Protein AF-A0A7W1JH16-F1 (afdb_monomer_lite)

Structure (mmCIF, N/CA/C/O backbone):
data_AF-A0A7W1JH16-F1
#
_entry.id   AF-A0A7W1JH16-F1
#
loop_
_atom_site.group_PDB
_atom_site.id
_atom_site.type_symbol
_atom_site.label_atom_id
_atom_site.label_alt_id
_atom_site.label_comp_id
_atom_site.label_asym_id
_atom_site.label_entity_id
_atom_site.label_seq_id
_atom_site.pdbx_PDB_ins_code
_atom_site.Cartn_x
_atom_site.Cartn_y
_atom_site.Cartn_z
_atom_site.occupancy
_atom_site.B_iso_or_equiv
_atom_site.auth_seq_id
_atom_site.auth_comp_id
_atom_site.auth_asym_id
_atom_site.auth_atom_id
_atom_site.pdbx_PDB_model_num
ATOM 1 N N . MET A 1 1 ? -30.227 -14.557 32.587 1.00 62.09 1 MET A N 1
ATOM 2 C CA . MET A 1 1 ? -30.599 -13.240 32.017 1.00 62.09 1 MET A CA 1
ATOM 3 C C . MET A 1 1 ? -29.410 -12.307 32.165 1.00 62.09 1 MET A C 1
ATOM 5 O O . MET A 1 1 ? -28.750 -12.377 33.193 1.00 62.09 1 MET A O 1
ATOM 9 N N . ALA A 1 2 ? -29.096 -11.495 31.152 1.00 71.25 2 ALA A N 1
ATOM 10 C CA . ALA A 1 2 ? -27.999 -10.533 31.260 1.00 71.25 2 ALA A CA 1
ATOM 11 C C . ALA A 1 2 ? -28.325 -9.501 32.344 1.00 71.25 2 ALA A C 1
ATOM 13 O O . ALA A 1 2 ? -29.412 -8.922 32.348 1.00 71.25 2 ALA A O 1
ATOM 14 N N . THR A 1 3 ? -27.398 -9.285 33.271 1.00 91.56 3 THR A N 1
ATOM 15 C CA . THR A 1 3 ? -27.604 -8.331 34.361 1.00 91.56 3 THR A CA 1
ATOM 16 C C . THR A 1 3 ? -27.303 -6.902 33.895 1.00 91.56 3 THR A C 1
ATOM 18 O O . THR A 1 3 ? -26.535 -6.674 32.957 1.00 91.56 3 THR A O 1
ATOM 21 N N . LEU A 1 4 ? -27.846 -5.895 34.589 1.00 92.69 4 LEU A N 1
ATOM 22 C CA . LEU A 1 4 ? -27.470 -4.485 34.378 1.00 92.69 4 LEU A CA 1
ATOM 23 C C . LEU A 1 4 ? -25.955 -4.246 34.537 1.00 92.69 4 LEU A C 1
ATOM 25 O O . LEU A 1 4 ? -25.401 -3.315 33.945 1.00 92.69 4 LEU A O 1
ATOM 29 N N . GLN A 1 5 ? -25.278 -5.079 35.332 1.00 92.94 5 GLN A N 1
ATOM 30 C CA . GLN A 1 5 ? -23.828 -5.053 35.493 1.00 92.94 5 GLN A CA 1
ATOM 31 C C . GLN A 1 5 ? -23.111 -5.540 34.226 1.00 92.94 5 GLN A C 1
ATOM 33 O O . GLN A 1 5 ? -22.147 -4.901 33.796 1.00 92.94 5 GLN A O 1
ATOM 38 N N . ASP A 1 6 ? -23.603 -6.607 33.588 1.00 94.44 6 ASP A N 1
ATOM 39 C CA . ASP A 1 6 ? -23.045 -7.130 32.335 1.00 94.44 6 ASP A CA 1
ATOM 40 C C . ASP A 1 6 ? -23.148 -6.110 31.200 1.00 94.44 6 ASP A C 1
ATOM 42 O O . ASP A 1 6 ? -22.176 -5.887 30.472 1.00 94.44 6 ASP A O 1
ATOM 46 N N . ILE A 1 7 ? -24.293 -5.427 31.091 1.00 94.75 7 ILE A N 1
ATOM 47 C CA . ILE A 1 7 ? -24.503 -4.365 30.096 1.00 94.75 7 ILE A CA 1
ATOM 48 C C . ILE A 1 7 ? -23.510 -3.219 30.331 1.00 94.75 7 ILE A C 1
ATOM 50 O O . ILE A 1 7 ? -22.796 -2.817 29.409 1.00 94.75 7 ILE A O 1
ATOM 54 N N . ARG A 1 8 ? -23.372 -2.741 31.577 1.00 94.69 8 ARG A N 1
ATOM 55 C CA . ARG A 1 8 ? -22.389 -1.697 31.928 1.00 94.69 8 ARG A CA 1
ATOM 56 C C . ARG A 1 8 ? -20.944 -2.128 31.667 1.00 94.69 8 ARG A C 1
ATOM 58 O O . ARG A 1 8 ? -20.122 -1.305 31.257 1.00 94.69 8 ARG A O 1
ATOM 65 N N . ARG A 1 9 ? -20.603 -3.401 31.886 1.00 96.12 9 ARG A N 1
ATOM 66 C CA . ARG A 1 9 ? -19.274 -3.947 31.563 1.00 96.12 9 ARG A CA 1
ATOM 67 C C . ARG A 1 9 ? -19.027 -3.934 30.055 1.00 96.12 9 ARG A C 1
ATOM 69 O O . ARG A 1 9 ? -17.969 -3.476 29.626 1.00 96.12 9 ARG A O 1
ATOM 76 N N . ARG A 1 10 ? -20.005 -4.365 29.253 1.00 96.44 10 ARG A N 1
ATOM 77 C CA . ARG A 1 10 ? -19.891 -4.393 27.788 1.00 96.44 10 ARG A CA 1
ATOM 78 C C . ARG A 1 10 ? -19.770 -2.992 27.189 1.00 96.44 10 ARG A C 1
ATOM 80 O O . ARG A 1 10 ? -18.916 -2.792 26.334 1.00 96.44 10 ARG A O 1
ATOM 87 N N . ILE A 1 11 ? -20.533 -2.015 27.686 1.00 96.44 11 ILE A N 1
ATOM 88 C CA . ILE A 1 11 ? -20.414 -0.610 27.257 1.00 96.44 11 ILE A CA 1
ATOM 89 C C . ILE A 1 11 ? -18.990 -0.093 27.485 1.00 96.44 11 ILE A C 1
ATOM 91 O O . ILE A 1 11 ? -18.385 0.461 26.569 1.00 96.44 11 ILE A O 1
ATOM 95 N N . ARG A 1 12 ? -18.418 -0.324 28.675 1.00 97.00 12 ARG A N 1
ATOM 96 C CA . ARG A 1 12 ? -17.034 0.081 28.973 1.00 97.00 12 ARG A CA 1
ATOM 97 C C . ARG A 1 12 ? -16.015 -0.625 28.078 1.00 97.00 12 ARG A C 1
ATOM 99 O O . ARG A 1 12 ? -15.100 0.026 27.584 1.00 97.00 12 ARG A O 1
ATOM 106 N N . SER A 1 13 ? -16.192 -1.922 27.831 1.00 97.94 13 SER A N 1
ATOM 107 C CA . SER A 1 13 ? -15.326 -2.690 26.929 1.00 97.94 13 SER A CA 1
ATOM 108 C C . SER A 1 13 ? -15.347 -2.124 25.504 1.00 97.94 13 SER A C 1
ATOM 110 O O . SER A 1 13 ? -14.291 -1.780 24.982 1.00 97.94 13 SER A O 1
ATOM 112 N N . VAL A 1 14 ? -16.530 -1.913 24.918 1.00 98.12 14 VAL A N 1
ATOM 113 C CA . VAL A 1 14 ? -16.670 -1.356 23.560 1.00 98.12 14 VAL A CA 1
ATOM 114 C C . VAL A 1 14 ? -16.142 0.078 23.481 1.00 98.12 14 VAL A C 1
ATOM 116 O O . VAL A 1 14 ? -15.485 0.435 22.505 1.00 98.12 14 VAL A O 1
ATOM 119 N N . ALA A 1 15 ? -16.374 0.902 24.508 1.00 97.81 15 ALA A N 1
ATOM 120 C CA . ALA A 1 15 ? -15.829 2.256 24.566 1.00 97.81 15 ALA A CA 1
ATOM 121 C C . ALA A 1 15 ? -14.290 2.258 24.576 1.00 97.81 15 ALA A C 1
ATOM 123 O O . ALA A 1 15 ? -13.675 3.090 23.909 1.00 97.81 15 ALA A O 1
ATOM 124 N N . ASN A 1 16 ? -13.666 1.310 25.279 1.00 97.94 16 ASN A N 1
ATOM 125 C CA . ASN A 1 16 ? -12.213 1.148 25.273 1.00 97.94 16 ASN A CA 1
ATOM 126 C C . ASN A 1 16 ? -11.708 0.655 23.914 1.00 97.94 16 ASN A C 1
ATOM 128 O O . ASN A 1 16 ? -10.782 1.252 23.368 1.00 97.94 16 ASN A O 1
ATOM 132 N N . THR A 1 17 ? -12.353 -0.354 23.320 1.00 97.75 17 THR A N 1
ATOM 133 C CA . THR A 1 17 ? -12.012 -0.827 21.970 1.00 97.75 17 THR A CA 1
ATOM 134 C C . THR A 1 17 ? -12.106 0.303 20.945 1.00 97.75 17 THR A C 1
ATOM 136 O O . THR A 1 17 ? -11.184 0.468 20.155 1.00 97.75 17 THR A O 1
ATOM 139 N N . ARG A 1 18 ? -13.147 1.149 21.009 1.00 97.94 18 ARG A N 1
ATOM 140 C CA . ARG A 1 18 ? -13.300 2.325 20.133 1.00 97.94 18 ARG A CA 1
ATOM 141 C C . ARG A 1 18 ? -12.129 3.304 20.259 1.00 97.94 18 ARG A C 1
ATOM 143 O O . ARG A 1 18 ? -11.683 3.848 19.255 1.00 97.94 18 ARG A O 1
ATOM 150 N N . LYS A 1 19 ? -11.630 3.551 21.474 1.00 97.81 19 LYS A N 1
ATOM 151 C CA . LYS A 1 19 ? -10.462 4.427 21.682 1.00 97.81 19 LYS A CA 1
ATOM 152 C C . LYS A 1 19 ? -9.197 3.825 21.064 1.00 97.81 19 LYS A C 1
ATOM 154 O O . LYS A 1 19 ? -8.448 4.547 20.412 1.00 97.81 19 LYS A O 1
ATOM 159 N N . ILE A 1 20 ? -8.991 2.515 21.229 1.00 96.38 20 ILE A N 1
ATOM 160 C CA . ILE A 1 20 ? -7.840 1.796 20.665 1.00 96.38 20 ILE A CA 1
ATOM 161 C C . ILE A 1 20 ? -7.879 1.848 19.137 1.00 96.38 20 ILE A C 1
ATOM 163 O O . ILE A 1 20 ? -6.902 2.264 18.518 1.00 96.38 20 ILE A O 1
ATOM 167 N N . THR A 1 21 ? -9.011 1.502 18.518 1.00 96.88 21 THR A N 1
ATOM 168 C CA . THR A 1 21 ? -9.126 1.517 17.054 1.00 96.88 21 THR A CA 1
ATOM 169 C C . THR A 1 21 ? -9.022 2.928 16.488 1.00 96.88 21 THR A C 1
ATOM 171 O O . THR A 1 21 ? -8.395 3.106 15.446 1.00 96.88 21 THR A O 1
ATOM 174 N N . LYS A 1 22 ? -9.519 3.954 17.196 1.00 97.25 22 LYS A N 1
ATOM 175 C CA . LYS A 1 22 ? -9.327 5.347 16.769 1.00 97.25 22 LYS A CA 1
ATOM 176 C C . LYS A 1 22 ? -7.856 5.761 16.788 1.00 97.25 22 LYS A C 1
ATOM 178 O O . LYS A 1 22 ? -7.394 6.433 15.871 1.00 97.25 22 LYS A O 1
ATOM 183 N N . ALA A 1 23 ? -7.102 5.341 17.803 1.00 96.50 23 ALA A N 1
ATOM 184 C CA . ALA A 1 23 ? -5.662 5.571 17.834 1.00 96.50 23 ALA A CA 1
ATOM 185 C C . ALA A 1 23 ? -4.946 4.818 16.697 1.00 96.50 23 ALA A C 1
ATOM 187 O O . ALA A 1 23 ? -4.089 5.395 16.029 1.00 96.50 23 ALA A O 1
ATOM 188 N N . MET A 1 24 ? -5.327 3.563 16.426 1.00 96.44 24 MET A N 1
ATOM 189 C CA . MET A 1 24 ? -4.777 2.775 15.313 1.00 96.44 24 MET A CA 1
ATOM 190 C C . MET A 1 24 ? -5.030 3.436 13.953 1.00 96.44 24 MET A C 1
ATOM 192 O O . MET A 1 24 ? -4.111 3.494 13.138 1.00 96.44 24 MET A O 1
ATOM 196 N N . GLU A 1 25 ? -6.231 3.975 13.727 1.00 96.19 25 GLU A N 1
ATOM 197 C CA . GLU A 1 25 ? -6.592 4.731 12.520 1.00 96.19 25 GLU A CA 1
ATOM 198 C C . GLU A 1 25 ? -5.650 5.928 12.316 1.00 96.19 25 GLU A C 1
ATOM 200 O O . GLU A 1 25 ? -5.066 6.093 11.245 1.00 96.19 25 GLU A O 1
ATOM 205 N N . LEU A 1 26 ? -5.423 6.724 13.366 1.00 97.19 26 LEU A N 1
ATOM 206 C CA . LEU A 1 26 ? -4.526 7.882 13.305 1.00 97.19 26 LEU A CA 1
ATOM 207 C C . LEU A 1 26 ? -3.071 7.475 13.028 1.00 97.19 26 LEU A C 1
ATOM 209 O O . LEU A 1 26 ? -2.385 8.123 12.232 1.00 97.19 26 LEU A O 1
ATOM 213 N N . VAL A 1 27 ? -2.600 6.384 13.640 1.00 96.00 27 VAL A N 1
ATOM 214 C CA . VAL A 1 27 ? -1.257 5.838 13.390 1.00 96.00 27 VAL A CA 1
ATOM 215 C C . VAL A 1 27 ? -1.127 5.346 11.948 1.00 96.00 27 VAL A C 1
ATOM 217 O O . VAL A 1 27 ? -0.108 5.608 11.304 1.00 96.00 27 VAL A O 1
ATOM 220 N N . ALA A 1 28 ? -2.143 4.662 11.420 1.00 95.38 28 ALA A N 1
ATOM 221 C CA . ALA A 1 28 ? -2.160 4.200 10.036 1.00 95.38 28 ALA A CA 1
ATOM 222 C C . ALA A 1 28 ? -2.128 5.381 9.055 1.00 95.38 28 ALA A C 1
ATOM 224 O O . ALA A 1 28 ? -1.282 5.402 8.161 1.00 95.38 28 ALA A O 1
ATOM 225 N N . ALA A 1 29 ? -2.948 6.410 9.284 1.00 96.50 29 ALA A N 1
ATOM 226 C CA . ALA A 1 29 ? -2.966 7.622 8.468 1.00 96.50 29 ALA A CA 1
ATOM 227 C C . ALA A 1 29 ? -1.621 8.371 8.487 1.00 96.50 29 ALA A C 1
ATOM 229 O O . ALA A 1 29 ? -1.183 8.906 7.469 1.00 96.50 29 ALA A O 1
ATOM 230 N N . ALA A 1 30 ? -0.935 8.414 9.633 1.00 97.38 30 ALA A N 1
ATOM 231 C CA . ALA A 1 30 ? 0.398 9.011 9.727 1.00 97.38 30 ALA A CA 1
ATOM 232 C C . ALA A 1 30 ? 1.460 8.195 8.966 1.00 97.38 30 ALA A C 1
ATOM 234 O O . ALA A 1 30 ? 2.329 8.770 8.309 1.00 97.38 30 ALA A O 1
ATOM 235 N N . ARG A 1 31 ? 1.390 6.856 9.026 1.00 95.19 31 ARG A N 1
ATOM 236 C CA . ARG A 1 31 ? 2.289 5.964 8.272 1.00 95.19 31 ARG A CA 1
ATOM 237 C C . ARG A 1 31 ? 2.082 6.090 6.765 1.00 95.19 31 ARG A C 1
ATOM 239 O O . ARG A 1 31 ? 3.077 6.174 6.050 1.00 95.19 31 ARG A O 1
ATOM 246 N N . LEU A 1 32 ? 0.829 6.153 6.309 1.00 95.69 32 LEU A N 1
ATOM 247 C CA . LEU A 1 32 ? 0.495 6.354 4.898 1.00 95.69 32 LEU A CA 1
ATOM 248 C C . LEU A 1 32 ? 1.078 7.671 4.383 1.00 95.69 32 LEU A C 1
ATOM 250 O O . LEU A 1 32 ? 1.871 7.655 3.448 1.00 95.69 32 LEU A O 1
ATOM 254 N N . ARG A 1 33 ? 0.814 8.785 5.077 1.00 97.81 33 ARG A N 1
ATOM 255 C CA . ARG A 1 33 ? 1.371 10.098 4.709 1.00 97.81 33 ARG A CA 1
ATOM 256 C C . ARG A 1 33 ? 2.898 10.098 4.634 1.00 97.81 33 ARG A C 1
ATOM 258 O O . ARG A 1 33 ? 3.480 10.703 3.739 1.00 97.81 33 ARG A O 1
ATOM 265 N N . ARG A 1 34 ? 3.574 9.398 5.552 1.00 97.44 34 ARG A N 1
ATOM 266 C CA . ARG A 1 34 ? 5.038 9.251 5.504 1.00 97.44 34 ARG A CA 1
ATOM 267 C C . ARG A 1 34 ? 5.494 8.450 4.281 1.00 97.44 34 ARG A C 1
ATOM 269 O O . ARG A 1 34 ? 6.513 8.793 3.687 1.00 97.44 34 ARG A O 1
ATOM 276 N N . ALA A 1 35 ? 4.778 7.387 3.920 1.00 96.56 35 ALA A N 1
ATOM 277 C CA . ALA A 1 35 ? 5.083 6.599 2.730 1.00 96.56 35 ALA A CA 1
ATOM 278 C C . ALA A 1 35 ? 4.878 7.419 1.444 1.00 96.56 35 ALA A C 1
ATOM 280 O O . ALA A 1 35 ? 5.771 7.446 0.603 1.00 96.56 35 ALA A O 1
ATOM 281 N N . GLU A 1 36 ? 3.773 8.156 1.338 1.00 97.06 36 GLU A N 1
ATOM 282 C CA . GLU A 1 36 ? 3.479 9.054 0.211 1.00 97.06 36 GLU A CA 1
ATOM 283 C C . GLU A 1 36 ? 4.537 10.149 0.047 1.00 97.06 36 GLU A C 1
ATOM 285 O O . GLU A 1 36 ? 4.999 10.409 -1.067 1.00 97.06 36 GLU A O 1
ATOM 290 N N . ALA A 1 37 ? 4.978 10.752 1.156 1.00 97.81 37 ALA A N 1
ATOM 291 C CA . ALA A 1 37 ? 6.047 11.744 1.134 1.00 97.81 37 ALA A CA 1
ATOM 292 C C . ALA A 1 37 ? 7.359 11.150 0.597 1.00 97.81 37 ALA A C 1
ATOM 294 O O . ALA A 1 37 ? 8.003 11.762 -0.252 1.00 97.81 37 ALA A O 1
ATOM 295 N N . ARG A 1 38 ? 7.727 9.933 1.028 1.00 96.94 38 ARG A N 1
ATOM 296 C CA . ARG A 1 38 ? 8.916 9.229 0.516 1.00 96.94 38 ARG A CA 1
ATOM 297 C C . ARG A 1 38 ? 8.812 8.918 -0.975 1.00 96.94 38 ARG A C 1
ATOM 299 O O . ARG A 1 38 ? 9.792 9.087 -1.690 1.00 96.94 38 ARG A O 1
ATOM 306 N N . ILE A 1 39 ? 7.644 8.473 -1.438 1.00 9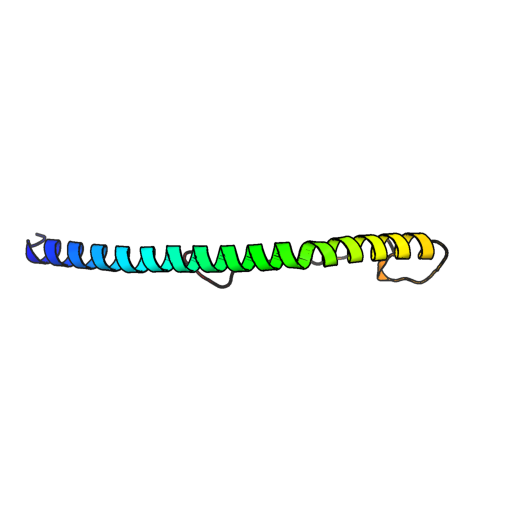6.44 39 ILE A N 1
ATOM 307 C CA . ILE A 1 39 ? 7.408 8.182 -2.860 1.00 96.44 39 ILE A CA 1
ATOM 308 C C . ILE A 1 39 ? 7.546 9.461 -3.686 1.00 96.44 39 ILE A C 1
ATOM 310 O O . ILE A 1 39 ? 8.255 9.471 -4.686 1.00 96.44 39 ILE A O 1
ATOM 314 N N . THR A 1 40 ? 6.923 10.552 -3.237 1.00 96.62 40 THR A N 1
ATOM 315 C CA . THR A 1 40 ? 6.991 11.847 -3.925 1.00 96.62 40 THR A CA 1
ATOM 316 C C . THR A 1 40 ? 8.425 12.370 -3.997 1.00 96.62 40 THR A C 1
ATOM 318 O O . THR A 1 40 ? 8.858 12.794 -5.060 1.00 96.62 40 THR A O 1
ATOM 321 N N . GLN A 1 41 ? 9.189 12.280 -2.903 1.00 96.06 41 GLN A N 1
ATOM 322 C CA . GLN A 1 41 ? 10.600 12.689 -2.875 1.00 96.06 41 GLN A CA 1
ATOM 323 C C . GLN A 1 41 ? 11.490 11.854 -3.803 1.00 96.06 41 GLN A C 1
ATOM 325 O O . GLN A 1 41 ? 12.492 12.355 -4.304 1.00 96.06 41 GLN A O 1
ATOM 330 N N . MET A 1 42 ? 11.147 10.584 -4.027 1.00 96.56 42 MET A N 1
ATOM 331 C CA . MET A 1 42 ? 11.933 9.685 -4.873 1.00 96.56 42 MET A CA 1
ATOM 332 C C . MET A 1 42 ? 11.558 9.764 -6.360 1.00 96.56 42 MET A C 1
ATOM 334 O O . MET A 1 42 ? 12.248 9.167 -7.186 1.00 96.56 42 MET A O 1
ATOM 338 N N . ARG A 1 43 ? 10.497 10.502 -6.712 1.00 95.94 43 ARG A N 1
ATOM 339 C CA . ARG A 1 43 ? 9.960 10.566 -8.078 1.00 95.94 43 ARG A CA 1
ATOM 340 C C . ARG A 1 43 ? 10.997 11.067 -9.085 1.00 95.94 43 ARG A C 1
ATOM 342 O O . ARG A 1 43 ? 11.288 10.351 -10.033 1.00 95.94 43 ARG A O 1
ATOM 349 N N . ASP A 1 44 ? 11.662 12.185 -8.801 1.00 95.44 44 ASP A N 1
ATOM 350 C CA . ASP A 1 44 ? 12.680 12.752 -9.701 1.00 95.44 44 ASP A CA 1
ATOM 351 C C . ASP A 1 44 ? 13.845 11.785 -9.972 1.00 95.44 44 ASP A C 1
ATOM 353 O O . ASP A 1 44 ? 14.405 11.752 -11.069 1.00 95.44 44 ASP A O 1
ATOM 357 N N . TYR A 1 45 ? 14.233 10.991 -8.969 1.00 96.94 45 TYR A N 1
ATOM 358 C CA . TYR A 1 45 ? 15.252 9.958 -9.141 1.00 96.94 45 TYR A CA 1
ATOM 359 C C . TYR A 1 45 ? 14.751 8.833 -10.049 1.00 96.94 45 TYR A C 1
ATOM 361 O O . TYR A 1 45 ? 15.475 8.414 -10.950 1.00 96.94 45 TYR A O 1
ATOM 369 N N . ALA A 1 46 ? 13.525 8.354 -9.823 1.00 96.94 46 ALA A N 1
ATOM 370 C CA . ALA A 1 46 ? 12.924 7.296 -10.627 1.00 96.94 46 ALA A CA 1
ATOM 371 C C . ALA A 1 46 ? 12.794 7.710 -12.101 1.00 96.94 46 ALA A C 1
ATOM 373 O O . ALA A 1 46 ? 13.199 6.946 -12.976 1.00 96.94 46 ALA A O 1
ATOM 374 N N . ASP A 1 47 ? 12.334 8.935 -12.360 1.00 96.69 47 ASP A N 1
ATOM 375 C CA . ASP A 1 47 ? 12.152 9.467 -13.712 1.00 96.69 47 ASP A CA 1
ATOM 376 C C . ASP A 1 47 ? 13.497 9.541 -14.457 1.00 96.69 47 ASP A C 1
ATOM 378 O O . ASP A 1 47 ? 13.651 8.985 -15.547 1.00 96.69 47 ASP A O 1
ATOM 382 N N . ARG A 1 48 ? 14.530 10.111 -13.821 1.00 96.75 48 ARG A N 1
ATOM 383 C CA . ARG A 1 48 ? 15.887 10.185 -14.396 1.00 96.75 48 ARG A CA 1
ATOM 384 C C . ARG A 1 48 ? 16.506 8.807 -14.618 1.00 96.75 48 ARG A C 1
ATOM 386 O O . ARG A 1 48 ? 17.144 8.569 -15.641 1.00 96.75 48 ARG A O 1
ATOM 393 N N . MET A 1 49 ? 16.331 7.885 -13.673 1.00 96.94 49 MET A N 1
ATOM 394 C CA . MET A 1 49 ? 16.813 6.510 -13.817 1.00 96.94 49 MET A CA 1
ATOM 395 C C . MET A 1 49 ? 16.136 5.795 -14.984 1.00 96.94 49 MET A C 1
ATOM 397 O O . MET A 1 49 ? 16.802 5.065 -15.722 1.00 96.94 49 MET A O 1
ATOM 401 N N . GLN A 1 50 ? 14.836 6.010 -15.177 1.00 95.62 50 GLN A N 1
ATOM 402 C CA . GLN A 1 50 ? 14.092 5.441 -16.292 1.00 95.62 50 GLN A CA 1
ATOM 403 C C . GLN A 1 50 ? 14.581 6.003 -17.632 1.00 95.62 50 GLN A C 1
ATOM 405 O O . GLN A 1 50 ? 14.823 5.228 -18.560 1.00 95.62 50 GLN A O 1
ATOM 410 N N . GLU A 1 51 ? 14.810 7.316 -17.723 1.00 95.88 51 GLU A N 1
ATOM 411 C CA . GLU A 1 51 ? 15.391 7.958 -18.908 1.00 95.88 51 GLU A CA 1
ATOM 412 C C . GLU A 1 51 ? 16.780 7.403 -19.245 1.00 95.88 51 GLU A C 1
ATOM 414 O O . GLU A 1 51 ? 17.028 7.010 -20.389 1.00 95.88 51 GLU A O 1
ATOM 419 N N . LEU A 1 52 ? 17.670 7.314 -18.251 1.00 94.75 52 LEU A N 1
ATOM 420 C CA . LEU A 1 52 ? 19.023 6.779 -18.420 1.00 94.75 52 LEU A CA 1
ATOM 421 C C . LEU A 1 52 ? 19.004 5.309 -18.839 1.00 94.75 52 LEU A C 1
ATOM 423 O O . LEU A 1 52 ? 19.727 4.921 -19.758 1.00 94.75 52 LEU A O 1
ATOM 427 N N . THR A 1 53 ? 18.161 4.492 -18.207 1.00 91.19 53 THR A N 1
ATOM 428 C CA . THR A 1 53 ? 18.038 3.063 -18.526 1.00 91.19 53 THR A CA 1
ATOM 429 C C . THR A 1 53 ? 17.520 2.870 -19.950 1.00 91.19 53 THR A C 1
ATOM 431 O O . THR A 1 53 ? 18.104 2.107 -20.718 1.00 91.19 53 THR A O 1
ATOM 434 N N . ALA A 1 54 ? 16.480 3.612 -20.346 1.00 89.00 54 ALA A N 1
ATOM 435 C CA . ALA A 1 54 ? 15.938 3.564 -21.701 1.00 89.00 54 ALA A CA 1
ATOM 436 C C . ALA A 1 54 ? 16.945 4.072 -22.747 1.00 89.00 54 ALA A C 1
ATOM 438 O O . ALA A 1 54 ? 17.105 3.464 -23.806 1.00 89.00 54 ALA A O 1
ATOM 439 N N . GLY A 1 55 ? 17.652 5.167 -22.452 1.00 88.88 55 GLY A N 1
ATOM 440 C CA . GLY A 1 55 ? 18.713 5.700 -23.305 1.00 88.88 55 GLY A CA 1
ATOM 441 C C . GLY A 1 55 ? 19.851 4.701 -23.504 1.00 88.88 55 GLY A C 1
ATOM 442 O O . GLY A 1 55 ? 20.259 4.448 -24.638 1.00 88.88 55 GLY A O 1
ATOM 443 N N . THR A 1 56 ? 20.296 4.072 -22.417 1.00 87.62 56 THR A N 1
ATOM 444 C CA . THR A 1 56 ? 21.362 3.062 -22.430 1.00 87.62 56 THR A CA 1
ATOM 44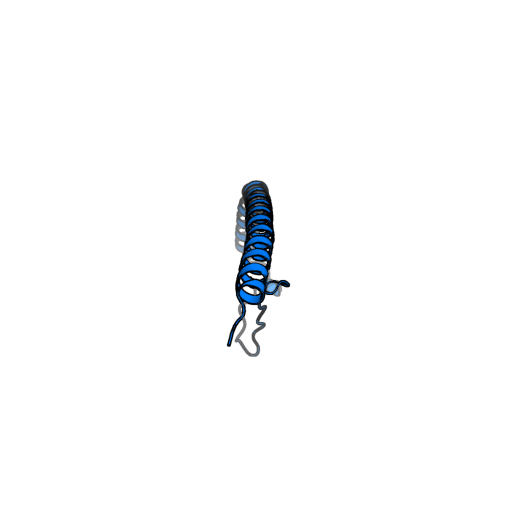5 C C . THR A 1 56 ? 20.938 1.821 -23.208 1.00 87.62 56 THR A C 1
ATOM 447 O O . THR A 1 56 ? 21.696 1.349 -24.050 1.00 87.62 56 THR A O 1
ATOM 450 N N . ALA A 1 57 ? 19.711 1.330 -23.007 1.00 85.62 57 ALA A N 1
ATOM 451 C CA . ALA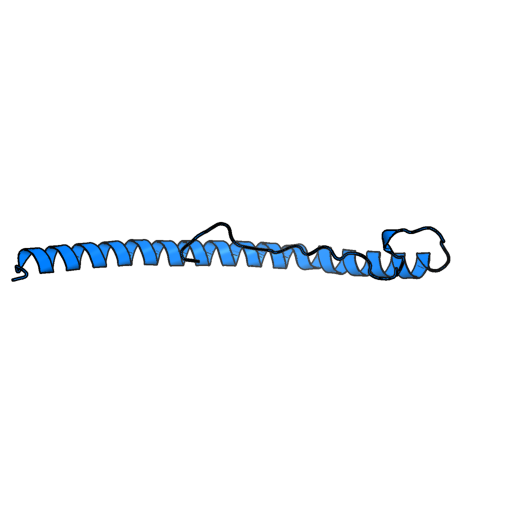 A 1 57 ? 19.181 0.192 -23.754 1.00 85.62 57 ALA A CA 1
ATOM 452 C C 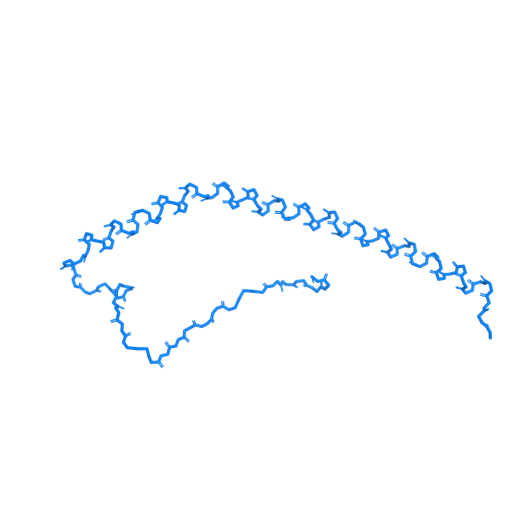. ALA A 1 57 ? 19.134 0.460 -25.271 1.00 85.62 57 ALA A C 1
ATOM 454 O O . ALA A 1 57 ? 19.508 -0.408 -26.056 1.00 85.62 57 ALA A O 1
ATOM 455 N N . ARG A 1 58 ? 18.748 1.675 -25.696 1.00 84.50 58 ARG A N 1
ATOM 456 C CA . ARG A 1 58 ? 18.772 2.075 -27.117 1.00 84.50 58 ARG A CA 1
ATOM 457 C C . ARG A 1 58 ? 20.191 2.135 -27.682 1.00 84.50 58 ARG A C 1
ATOM 459 O O . ARG A 1 58 ? 20.433 1.609 -28.768 1.00 84.50 58 ARG A O 1
ATOM 466 N N . ALA A 1 59 ? 21.125 2.753 -26.957 1.00 85.69 59 ALA A N 1
ATOM 467 C CA . ALA A 1 59 ? 22.524 2.861 -27.381 1.00 85.69 59 ALA A CA 1
ATOM 468 C C . ALA A 1 59 ? 23.220 1.490 -27.451 1.00 85.69 59 ALA A C 1
ATOM 470 O O . ALA A 1 59 ? 24.060 1.259 -28.315 1.00 85.69 59 ALA A O 1
ATOM 471 N N . ALA A 1 60 ? 22.825 0.564 -26.579 1.00 82.56 60 ALA A N 1
ATOM 472 C CA . ALA A 1 60 ? 23.347 -0.792 -26.522 1.00 82.56 60 ALA A CA 1
ATOM 473 C C . ALA A 1 60 ? 22.737 -1.752 -27.561 1.00 82.56 60 ALA A C 1
ATOM 475 O O . ALA A 1 60 ? 23.086 -2.928 -27.565 1.00 82.56 60 ALA A O 1
ATOM 476 N N . SER A 1 61 ? 21.861 -1.284 -28.457 1.00 72.62 61 SER A N 1
ATOM 477 C CA . SER A 1 61 ? 21.200 -2.121 -29.475 1.00 72.62 61 SER A CA 1
ATOM 478 C C . SER A 1 61 ? 22.165 -2.860 -30.416 1.00 72.62 61 SER A C 1
ATOM 480 O O . SER A 1 61 ? 21.818 -3.916 -30.943 1.00 72.62 61 SER A O 1
ATOM 482 N N . SER A 1 62 ? 23.386 -2.349 -30.602 1.00 73.31 62 SER A N 1
ATOM 483 C CA . SER A 1 62 ? 24.453 -2.993 -31.380 1.00 73.31 62 SER A CA 1
ATOM 484 C C . SER A 1 62 ? 25.364 -3.913 -30.550 1.00 73.31 62 SER A C 1
ATOM 486 O O . SER A 1 62 ? 26.141 -4.683 -31.121 1.00 73.31 62 SER A O 1
ATOM 488 N N . LEU A 1 63 ? 25.269 -3.870 -29.215 1.00 73.69 63 LEU A N 1
ATOM 489 C CA . LEU A 1 63 ? 26.053 -4.701 -28.302 1.00 73.69 63 LEU A CA 1
ATOM 490 C C . LEU A 1 63 ? 25.394 -6.072 -28.133 1.00 73.69 63 LEU A C 1
ATOM 492 O O . LEU A 1 63 ? 24.241 -6.202 -27.725 1.00 73.69 63 LEU A O 1
ATOM 496 N N . ARG A 1 64 ? 26.158 -7.130 -28.411 1.00 72.56 64 ARG A N 1
ATOM 497 C CA . ARG A 1 64 ? 25.733 -8.514 -28.164 1.00 72.56 64 ARG A CA 1
ATOM 498 C C . ARG A 1 64 ? 26.106 -8.940 -26.741 1.00 72.56 64 ARG A C 1
ATOM 500 O O . ARG A 1 64 ? 27.112 -8.496 -26.203 1.00 72.56 64 ARG A O 1
ATOM 507 N N . GLY A 1 65 ? 25.316 -9.840 -26.151 1.00 75.31 65 GLY A N 1
ATOM 508 C CA . GLY A 1 65 ? 25.648 -10.497 -24.875 1.00 75.31 65 GLY A CA 1
ATOM 509 C C . GLY A 1 65 ? 25.068 -9.862 -23.605 1.00 75.31 65 GLY A C 1
ATOM 510 O O . GLY A 1 65 ? 25.385 -10.312 -22.508 1.00 75.31 65 GLY A O 1
ATOM 511 N N . LEU A 1 66 ? 24.188 -8.862 -23.714 1.00 82.75 66 LEU A N 1
ATOM 512 C CA . LEU A 1 66 ? 23.519 -8.265 -22.553 1.00 82.75 66 LEU A CA 1
ATOM 513 C C . LEU A 1 66 ? 22.355 -9.142 -22.074 1.00 82.75 66 LEU A C 1
ATOM 515 O O . LEU A 1 66 ? 21.226 -9.001 -22.534 1.00 82.75 66 LEU A O 1
ATOM 519 N N . ALA A 1 67 ? 22.636 -10.045 -21.133 1.00 84.69 67 ALA A N 1
ATOM 520 C CA . ALA A 1 67 ? 21.695 -11.066 -20.664 1.00 84.69 67 ALA A CA 1
ATOM 521 C C . ALA A 1 67 ? 20.330 -10.524 -20.191 1.00 84.69 67 ALA A C 1
ATOM 523 O O . ALA A 1 67 ? 19.320 -11.181 -20.419 1.00 84.69 67 ALA A O 1
ATOM 524 N N . LEU A 1 68 ? 20.293 -9.340 -19.566 1.00 86.06 68 LEU A N 1
ATOM 525 C CA . LEU A 1 68 ? 19.061 -8.726 -19.046 1.00 86.06 68 LEU A CA 1
ATOM 526 C C . LEU A 1 68 ? 18.18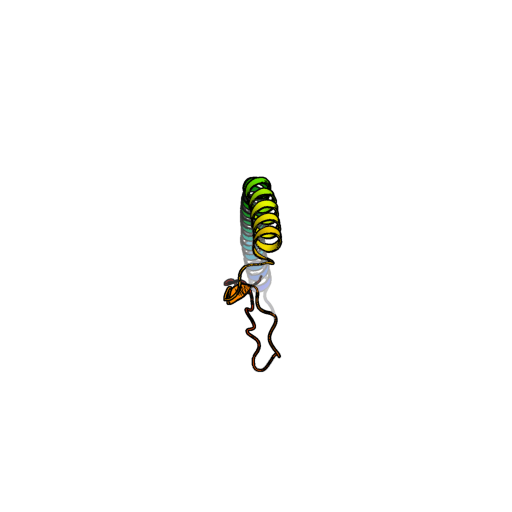0 -8.076 -20.126 1.00 86.06 68 LEU A C 1
ATOM 528 O O . LEU A 1 68 ? 17.003 -7.844 -19.879 1.00 86.06 68 LEU A O 1
ATOM 532 N N . LEU A 1 69 ? 18.738 -7.770 -21.303 1.00 83.19 69 LEU A N 1
ATOM 533 C CA . LEU A 1 69 ? 18.005 -7.160 -22.421 1.00 83.19 69 LEU A CA 1
ATOM 534 C C . LEU A 1 69 ? 17.565 -8.194 -23.470 1.00 83.19 69 LEU A C 1
ATOM 536 O O . LEU A 1 69 ? 16.931 -7.843 -24.461 1.00 83.19 69 LEU A O 1
ATOM 540 N N . GLN A 1 70 ? 17.923 -9.466 -23.283 1.00 82.81 70 GLN A N 1
ATOM 541 C CA . GLN A 1 70 ? 17.567 -10.536 -24.206 1.00 82.81 70 GLN A CA 1
ATOM 542 C C . GLN A 1 70 ? 16.121 -10.974 -23.994 1.00 82.81 70 GLN A C 1
ATOM 544 O O . GLN A 1 70 ? 15.770 -11.472 -22.926 1.00 82.81 70 GLN A O 1
ATOM 549 N N . GLN A 1 71 ? 15.314 -10.881 -25.048 1.00 82.00 71 GLN A N 1
ATOM 550 C CA . GLN A 1 71 ? 14.033 -11.571 -25.098 1.00 82.00 71 GLN A CA 1
ATOM 551 C C . GLN A 1 71 ? 14.287 -13.066 -25.325 1.00 82.00 71 GLN A C 1
ATOM 553 O O . GLN A 1 71 ? 15.041 -13.450 -26.221 1.00 82.00 71 GLN A O 1
ATOM 558 N N . ARG A 1 72 ? 13.706 -13.905 -24.471 1.00 86.19 72 ARG A N 1
ATOM 559 C CA . ARG A 1 72 ? 13.863 -15.363 -24.488 1.00 86.19 72 ARG A CA 1
ATOM 560 C C . ARG A 1 72 ? 12.484 -15.999 -24.499 1.00 86.19 72 ARG A C 1
ATOM 562 O O . ARG A 1 72 ? 11.528 -15.385 -24.036 1.00 86.19 72 ARG A O 1
ATOM 569 N N . GLU A 1 73 ? 12.401 -17.219 -25.008 1.00 89.75 73 GLU A N 1
ATOM 570 C CA . GLU A 1 73 ? 11.190 -18.019 -24.866 1.00 89.75 73 GLU A CA 1
ATOM 571 C C . GLU A 1 73 ? 10.966 -18.353 -23.386 1.00 89.75 73 GLU A C 1
ATOM 573 O O . GLU A 1 73 ? 11.897 -18.705 -22.652 1.00 89.75 73 GLU A O 1
ATOM 578 N N . GLU A 1 74 ? 9.732 -18.174 -22.931 1.00 86.94 74 GLU A N 1
ATOM 579 C CA . GLU A 1 74 ? 9.362 -18.288 -21.527 1.00 86.94 74 GLU A CA 1
ATOM 580 C C . GLU A 1 74 ? 9.259 -19.767 -21.135 1.00 86.94 74 GLU A C 1
ATOM 582 O O . GLU A 1 74 ? 8.275 -20.437 -21.430 1.00 86.94 74 GLU A O 1
ATOM 587 N N . GLN A 1 75 ? 10.284 -20.289 -20.459 1.00 88.81 75 GLN A N 1
ATOM 588 C CA . GLN A 1 75 ? 10.263 -21.653 -19.903 1.00 88.81 75 GLN A CA 1
ATOM 589 C C . GLN A 1 75 ? 9.809 -21.674 -18.438 1.00 88.81 75 GLN A C 1
ATOM 591 O O . GLN A 1 75 ? 9.116 -22.590 -18.004 1.00 88.81 75 GLN A O 1
ATOM 596 N N . THR A 1 76 ? 10.184 -20.635 -17.688 1.00 92.44 76 THR A N 1
ATOM 597 C CA . THR A 1 76 ? 9.873 -20.462 -16.266 1.00 92.44 76 THR A CA 1
ATOM 598 C C . THR A 1 76 ? 9.691 -18.977 -15.984 1.00 92.44 76 THR A C 1
ATOM 600 O O . THR A 1 76 ? 10.512 -18.163 -16.409 1.00 92.44 76 THR A O 1
ATOM 603 N N . VAL A 1 77 ? 8.651 -18.622 -15.228 1.00 92.62 77 VAL A N 1
ATOM 604 C CA . VAL A 1 77 ? 8.372 -17.241 -14.810 1.00 92.62 77 VAL A CA 1
ATOM 605 C C . VAL A 1 77 ? 8.545 -17.083 -13.302 1.00 92.62 77 VAL A C 1
ATOM 607 O O . VAL A 1 77 ? 8.163 -17.956 -12.524 1.00 92.62 77 VAL A O 1
ATOM 610 N N . ALA A 1 78 ? 9.125 -15.959 -12.880 1.00 94.75 78 ALA A N 1
ATOM 611 C CA . ALA A 1 78 ? 9.230 -15.599 -11.470 1.00 94.75 78 ALA A CA 1
ATOM 612 C C . ALA A 1 78 ? 8.029 -14.739 -11.058 1.00 94.75 78 ALA A C 1
ATOM 614 O O . ALA A 1 78 ? 7.723 -13.741 -11.710 1.00 94.75 78 ALA A O 1
ATOM 615 N N . VAL A 1 79 ? 7.375 -15.100 -9.953 1.00 95.94 79 VAL A N 1
ATOM 616 C CA . VAL A 1 79 ? 6.296 -14.310 -9.346 1.00 95.94 79 VAL A CA 1
ATOM 617 C C . VAL A 1 79 ? 6.793 -13.756 -8.019 1.00 95.94 79 VAL A C 1
ATOM 619 O O . VAL A 1 79 ? 7.271 -14.508 -7.171 1.00 95.94 79 VAL A O 1
ATOM 622 N N . VAL A 1 80 ? 6.662 -12.444 -7.830 1.00 96.81 80 VAL A N 1
ATOM 623 C CA . VAL A 1 80 ? 7.051 -11.763 -6.589 1.00 96.81 80 VAL A CA 1
ATOM 624 C C . VAL A 1 80 ? 5.807 -11.127 -5.962 1.00 96.81 80 VAL A C 1
ATOM 626 O O . VAL A 1 80 ? 5.428 -10.021 -6.353 1.00 96.81 80 VAL A O 1
ATOM 629 N N . PRO A 1 81 ? 5.125 -11.812 -5.025 1.00 95.50 81 PRO A N 1
ATOM 630 C CA . PRO A 1 81 ? 3.984 -11.238 -4.327 1.00 95.50 81 PRO A CA 1
ATOM 631 C C . PRO A 1 81 ? 4.454 -10.191 -3.314 1.00 95.50 81 PRO A C 1
ATOM 633 O O . PRO A 1 81 ? 5.393 -10.416 -2.552 1.00 95.50 81 PRO A O 1
ATOM 636 N N . LEU A 1 82 ? 3.771 -9.050 -3.284 1.00 95.31 82 LEU A N 1
ATOM 637 C CA . LEU A 1 82 ? 3.998 -7.996 -2.299 1.00 95.31 82 LEU A CA 1
ATOM 638 C C . LEU A 1 82 ? 2.814 -7.969 -1.332 1.00 95.31 82 LEU A C 1
ATOM 640 O O . LEU A 1 82 ? 1.691 -7.661 -1.729 1.00 95.31 82 LEU A O 1
ATOM 644 N N . THR A 1 83 ? 3.061 -8.302 -0.067 1.00 95.50 83 THR A N 1
ATOM 645 C CA . THR A 1 83 ? 2.038 -8.376 0.987 1.00 95.50 83 THR A CA 1
ATOM 646 C C . THR A 1 83 ? 2.402 -7.490 2.173 1.00 95.50 83 THR A C 1
ATOM 648 O O . THR A 1 83 ? 3.554 -7.097 2.342 1.00 95.50 83 THR A O 1
ATOM 651 N N . GLY A 1 84 ? 1.416 -7.15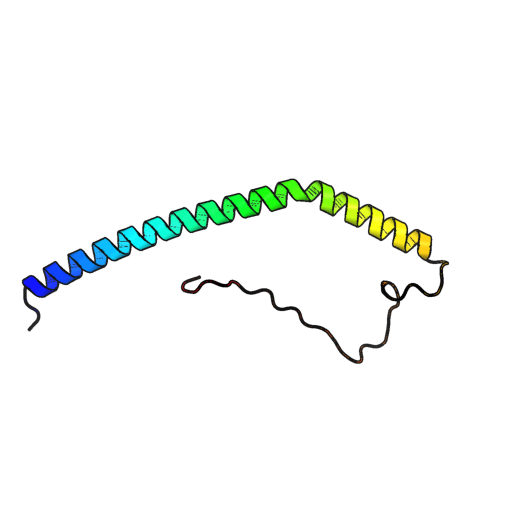8 3.006 1.00 92.25 84 GLY A N 1
ATOM 652 C CA . GLY A 1 84 ? 1.659 -6.487 4.281 1.00 92.25 84 GLY A CA 1
ATOM 653 C C . GLY A 1 84 ? 1.927 -7.481 5.412 1.00 92.25 84 GLY A C 1
ATOM 654 O O . GLY A 1 84 ? 1.385 -8.580 5.413 1.00 92.25 84 GLY A O 1
ATOM 655 N N . ASP A 1 85 ? 2.696 -7.056 6.415 1.00 92.81 85 ASP A N 1
ATOM 656 C CA . ASP A 1 85 ? 3.047 -7.900 7.572 1.00 92.81 85 ASP A CA 1
ATOM 657 C C . ASP A 1 85 ? 2.008 -7.868 8.708 1.00 92.81 85 ASP A C 1
ATOM 659 O O . ASP A 1 85 ? 2.113 -8.605 9.687 1.00 92.81 85 ASP A O 1
ATOM 663 N N . ARG A 1 86 ? 1.027 -6.955 8.646 1.00 87.38 86 ARG A N 1
ATOM 664 C CA . ARG A 1 86 ? 0.070 -6.715 9.741 1.00 87.38 86 ARG A CA 1
ATOM 665 C C . ARG A 1 86 ? -1.297 -7.326 9.443 1.00 87.38 86 ARG A C 1
ATOM 667 O O . ARG A 1 86 ? -1.791 -7.207 8.332 1.00 87.38 86 ARG A O 1
ATOM 674 N N . GLY A 1 87 ? -1.924 -7.905 10.470 1.00 87.00 87 GLY A N 1
ATOM 675 C CA . GLY A 1 87 ? -3.343 -8.283 10.460 1.00 87.00 87 GLY A CA 1
ATOM 676 C C . GLY A 1 87 ? -4.274 -7.105 10.777 1.00 87.00 87 GLY A C 1
ATOM 677 O O . GLY A 1 87 ? -3.803 -6.029 11.155 1.00 87.00 87 GLY A O 1
ATOM 678 N N . LEU A 1 88 ? -5.594 -7.322 10.650 1.00 81.62 88 LEU A N 1
ATOM 679 C CA . LEU A 1 88 ? -6.627 -6.265 10.733 1.00 81.62 88 LEU A CA 1
ATOM 680 C C . LEU A 1 88 ? -6.329 -5.088 9.777 1.00 81.62 88 LEU A C 1
ATOM 682 O O . LEU A 1 88 ? -6.554 -3.927 10.130 1.00 81.62 88 LEU A O 1
ATOM 686 N N . ALA A 1 89 ? -5.730 -5.421 8.630 1.00 60.94 89 ALA A N 1
ATOM 687 C CA . ALA A 1 89 ? -5.223 -4.504 7.617 1.00 60.94 89 ALA A CA 1
ATOM 688 C C . ALA A 1 89 ? -6.306 -4.075 6.630 1.00 60.94 89 ALA A C 1
ATOM 690 O O . ALA A 1 89 ? -7.186 -4.912 6.325 1.00 60.94 89 ALA A O 1
#

Foldseek 3Di:
DQDPVNVVVVVVVVVVVVVVVVVVVVVVVVVVVVVVVVCVVCVVVVVVVVVVVVVVLVVCPVPPDPPVNDDDDPPDDDDDDDDDPDPPD

Sequence (89 aa):
MATLQDIRRRIRSVANTRKITKAMELVAAARLRRAEARITQMRDYADRMQELTAGTARAASSLRGLALLQQREEQTVAVVPLTGDRGLA

pLDDT: mean 91.31, std 8.22, range [60.94, 98.12]

Radius of gyration: 26.39 Å; chains: 1; bounding box: 57×34×67 Å

Secondary structure (DSSP, 8-state):
---HHHHHHHHHHHHHHHHHHHHHHHHHHHHHHHHHHHHHHHHHHHHHHHHHHHHHHHHGGG----GGG-----S---------S-S--